Protein AF-A0A538D989-F1 (afdb_monomer_lite)

Radius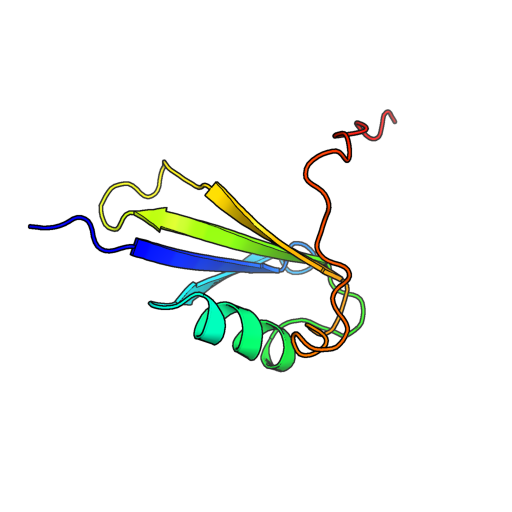 of gyration: 13.56 Å; chains: 1; bounding box: 30×32×39 Å

Structure (mmCIF, N/CA/C/O backbone):
data_AF-A0A538D989-F1
#
_entry.id   AF-A0A538D989-F1
#
loop_
_atom_site.group_PDB
_atom_site.id
_atom_site.type_symbol
_atom_site.label_atom_id
_atom_site.label_alt_id
_atom_site.label_comp_id
_atom_site.label_asym_id
_atom_site.label_entity_id
_atom_site.label_seq_id
_atom_site.pdbx_PDB_ins_code
_atom_site.Cartn_x
_atom_site.Cartn_y
_atom_site.Cartn_z
_atom_site.occupancy
_atom_site.B_iso_or_equiv
_atom_site.auth_seq_id
_atom_site.auth_comp_id
_atom_site.auth_asym_id
_atom_site.auth_atom_id
_atom_site.pdbx_PDB_model_num
ATOM 1 N N . MET A 1 1 ? -8.633 -1.735 23.986 1.00 52.47 1 MET A N 1
ATOM 2 C CA . MET A 1 1 ? -7.900 -2.506 22.961 1.00 52.47 1 MET A CA 1
ATOM 3 C C . MET A 1 1 ? -6.774 -1.621 22.452 1.00 52.47 1 MET A C 1
ATOM 5 O O . MET A 1 1 ? -7.080 -0.473 22.140 1.00 52.47 1 MET A O 1
ATOM 9 N N . PRO A 1 2 ? -5.505 -2.063 22.432 1.00 59.31 2 PRO A N 1
ATOM 10 C CA . PRO A 1 2 ? -4.455 -1.299 21.765 1.00 59.31 2 PRO A CA 1
ATOM 11 C C . PRO A 1 2 ? -4.833 -1.107 20.291 1.00 59.31 2 PRO A C 1
ATOM 13 O O . PRO A 1 2 ? -5.427 -1.994 19.678 1.00 59.31 2 PRO A O 1
ATOM 16 N N . ALA A 1 3 ? -4.544 0.071 19.746 1.00 65.69 3 ALA A N 1
ATOM 17 C CA . ALA A 1 3 ? -4.752 0.368 18.338 1.00 65.69 3 ALA A CA 1
ATOM 18 C C . ALA A 1 3 ? -3.894 -0.585 17.490 1.00 65.69 3 ALA A C 1
ATOM 20 O O . ALA A 1 3 ? -2.669 -0.531 17.548 1.00 65.69 3 ALA A O 1
ATOM 21 N N . THR A 1 4 ? -4.527 -1.489 16.740 1.00 82.44 4 THR A N 1
ATOM 22 C CA . THR A 1 4 ? -3.813 -2.370 15.808 1.00 82.44 4 THR A CA 1
ATOM 23 C C . THR A 1 4 ? -3.529 -1.593 14.531 1.00 82.44 4 THR A C 1
ATOM 25 O O . THR A 1 4 ? -4.462 -1.114 13.889 1.00 82.44 4 THR A O 1
ATOM 28 N N . LEU A 1 5 ? -2.257 -1.445 14.175 1.00 86.12 5 LEU A N 1
ATOM 29 C CA . LEU A 1 5 ? -1.857 -0.866 12.895 1.00 86.12 5 LEU A CA 1
ATOM 30 C C . LEU A 1 5 ? -2.125 -1.870 11.768 1.00 86.12 5 LEU A C 1
ATOM 32 O O . LEU A 1 5 ? -1.992 -3.075 11.960 1.00 86.12 5 LEU A O 1
ATOM 36 N N . MET A 1 6 ? -2.514 -1.360 10.607 1.00 90.75 6 MET A N 1
ATOM 37 C CA . MET A 1 6 ? -2.655 -2.110 9.363 1.00 90.75 6 MET A CA 1
ATOM 38 C C . MET A 1 6 ? -2.058 -1.294 8.218 1.00 90.75 6 MET A C 1
ATOM 40 O O . MET A 1 6 ? -1.980 -0.071 8.293 1.00 90.75 6 MET A O 1
ATOM 44 N N . TYR A 1 7 ? -1.665 -1.965 7.147 1.00 90.81 7 TYR A N 1
ATOM 45 C CA . TYR A 1 7 ? -1.067 -1.363 5.965 1.00 90.81 7 TYR A CA 1
ATOM 46 C C . TYR A 1 7 ? -1.962 -1.618 4.763 1.00 90.81 7 TYR A C 1
ATOM 48 O O . TYR A 1 7 ? -2.441 -2.730 4.559 1.00 90.81 7 TYR A O 1
ATOM 56 N N . VAL A 1 8 ? -2.216 -0.583 3.979 1.00 91.06 8 VAL A N 1
ATOM 57 C CA . VAL A 1 8 ? -3.048 -0.627 2.782 1.00 91.06 8 VAL A CA 1
ATOM 58 C C . VAL A 1 8 ? -2.145 -0.393 1.587 1.00 91.06 8 VAL A C 1
ATOM 60 O O . VAL A 1 8 ? -1.572 0.683 1.470 1.00 91.06 8 VAL A O 1
ATOM 63 N N . LEU A 1 9 ? -1.998 -1.402 0.735 1.00 91.88 9 LEU A N 1
ATOM 64 C CA . LEU A 1 9 ? -1.409 -1.264 -0.590 1.00 91.88 9 LEU A CA 1
ATOM 65 C C . LEU A 1 9 ? -2.507 -0.833 -1.558 1.00 91.88 9 LEU A C 1
ATOM 67 O O . LEU A 1 9 ? -3.475 -1.568 -1.744 1.00 91.88 9 LEU A O 1
ATOM 71 N N . THR A 1 10 ? -2.310 0.305 -2.199 1.00 90.94 10 THR A N 1
ATOM 72 C CA . THR A 1 10 ? -3.153 0.826 -3.269 1.00 90.94 10 THR A CA 1
ATOM 73 C C . THR A 1 10 ? -2.360 0.782 -4.565 1.00 90.94 10 THR A C 1
ATOM 75 O O . THR A 1 10 ? -1.304 1.404 -4.658 1.00 90.94 10 THR A O 1
ATOM 78 N N . ASN A 1 11 ? -2.855 0.058 -5.567 1.00 89.88 11 ASN A N 1
ATOM 79 C CA . ASN A 1 11 ? -2.393 0.193 -6.945 1.00 89.88 11 ASN A CA 1
ATOM 80 C C . ASN A 1 11 ? -3.208 1.321 -7.592 1.00 89.88 11 ASN A C 1
ATOM 82 O O . ASN A 1 11 ? -4.379 1.136 -7.917 1.00 89.88 11 ASN A O 1
ATOM 86 N N . GLU A 1 12 ? -2.600 2.491 -7.769 1.00 86.19 12 GLU A N 1
ATOM 87 C CA . GLU A 1 12 ? -3.274 3.680 -8.301 1.00 86.19 12 GLU A CA 1
ATOM 88 C C . GLU A 1 12 ? -3.630 3.541 -9.785 1.00 86.19 12 GLU A C 1
ATOM 90 O O . GLU A 1 12 ? -4.531 4.214 -10.278 1.00 86.19 12 GLU A O 1
ATOM 95 N N . THR A 1 13 ? -2.948 2.652 -10.509 1.00 82.69 13 THR A N 1
ATOM 96 C CA . THR A 1 13 ? -3.227 2.393 -11.926 1.00 82.69 13 THR A CA 1
ATOM 97 C C . THR A 1 13 ? -4.494 1.563 -12.113 1.00 82.69 13 THR A C 1
ATOM 99 O O . THR A 1 13 ? -5.268 1.824 -13.031 1.00 82.69 13 THR A O 1
ATOM 102 N N . THR A 1 14 ? -4.728 0.581 -11.242 1.00 83.56 14 THR A N 1
ATOM 103 C CA . THR A 1 14 ? -5.895 -0.315 -11.328 1.00 83.56 14 THR A CA 1
ATOM 104 C C . THR A 1 14 ? -7.012 0.033 -10.342 1.00 83.56 14 THR A C 1
ATOM 106 O O . THR A 1 14 ? -8.116 -0.492 -10.467 1.00 83.56 14 THR A O 1
ATOM 109 N N . GLY A 1 15 ? -6.750 0.912 -9.371 1.00 84.12 15 GLY A N 1
ATOM 110 C CA . GLY A 1 15 ? -7.677 1.253 -8.289 1.00 84.12 15 GLY A CA 1
ATOM 111 C C . GLY A 1 15 ? -7.885 0.118 -7.280 1.00 84.12 15 GLY A C 1
ATOM 112 O O . GLY A 1 15 ? -8.906 0.084 -6.597 1.00 84.12 15 GLY A O 1
ATOM 113 N N . VAL A 1 16 ? -6.966 -0.850 -7.221 1.00 85.19 16 VAL A N 1
ATOM 114 C CA . VAL A 1 16 ? -7.076 -2.011 -6.332 1.00 85.19 16 VAL A CA 1
ATOM 115 C C . VAL A 1 16 ? -6.422 -1.711 -4.991 1.00 85.19 16 VAL A C 1
ATOM 117 O O . VAL A 1 16 ? -5.224 -1.440 -4.928 1.00 85.19 16 VAL A O 1
ATOM 120 N N . ASP A 1 17 ? -7.196 -1.877 -3.919 1.00 88.75 17 ASP A N 1
ATOM 121 C CA . ASP A 1 17 ? -6.723 -1.765 -2.543 1.00 88.75 17 ASP A CA 1
ATOM 122 C C . ASP A 1 17 ? -6.633 -3.137 -1.869 1.00 88.75 17 ASP A C 1
ATOM 124 O O . ASP A 1 17 ? -7.564 -3.946 -1.923 1.00 88.75 17 ASP A O 1
ATOM 128 N N . ARG A 1 18 ? -5.532 -3.392 -1.160 1.00 89.19 18 ARG A N 1
ATOM 129 C CA . ARG A 1 18 ? -5.346 -4.589 -0.328 1.00 89.19 18 ARG A CA 1
ATOM 130 C C . ARG A 1 18 ? -4.788 -4.240 1.037 1.00 89.19 18 ARG A C 1
ATOM 132 O O . ARG A 1 18 ? -3.957 -3.352 1.168 1.00 89.19 18 ARG A O 1
ATOM 139 N N . ARG A 1 19 ? -5.242 -4.960 2.062 1.00 90.56 19 ARG A N 1
ATOM 140 C CA . ARG A 1 19 ? -4.882 -4.715 3.464 1.00 90.56 19 ARG A CA 1
ATOM 141 C C . ARG A 1 19 ? -3.971 -5.816 3.989 1.00 90.56 19 ARG A C 1
ATOM 143 O O . ARG A 1 19 ? -4.206 -6.986 3.707 1.00 90.56 19 ARG A O 1
ATOM 150 N N . TYR A 1 20 ? -2.998 -5.422 4.797 1.00 90.31 20 TYR A N 1
ATOM 151 C CA . TYR A 1 20 ? -1.977 -6.281 5.382 1.00 90.31 20 TYR A CA 1
ATOM 152 C C . TYR A 1 20 ? -1.747 -5.906 6.844 1.00 90.31 20 TYR A C 1
ATOM 154 O O . TYR A 1 20 ? -1.829 -4.738 7.219 1.00 90.31 20 TYR A O 1
ATOM 162 N N . ASP A 1 21 ? -1.412 -6.891 7.671 1.00 90.19 21 ASP A N 1
ATOM 163 C CA . ASP A 1 21 ? -1.100 -6.667 9.088 1.00 90.19 21 ASP A CA 1
ATOM 164 C C . ASP A 1 21 ? 0.349 -6.184 9.313 1.00 90.19 21 ASP A C 1
ATOM 166 O O . ASP A 1 21 ? 0.715 -5.811 10.425 1.00 90.19 21 ASP A O 1
ATOM 170 N N . SER A 1 22 ? 1.193 -6.170 8.271 1.00 89.06 22 SER A N 1
ATOM 171 C CA . SER A 1 22 ? 2.581 -5.696 8.342 1.00 89.06 22 SER A CA 1
ATOM 172 C C . SER A 1 22 ? 3.013 -4.934 7.084 1.00 89.06 22 SER A C 1
ATOM 174 O O . SER A 1 22 ? 2.539 -5.217 5.982 1.00 89.06 22 SER A O 1
ATOM 176 N N . LEU A 1 23 ? 3.940 -3.982 7.251 1.00 86.00 23 LEU A N 1
ATOM 177 C CA . LEU A 1 23 ? 4.505 -3.202 6.145 1.00 86.00 23 LEU A CA 1
ATOM 178 C C . LEU A 1 23 ? 5.252 -4.103 5.159 1.00 86.00 23 LEU A C 1
ATOM 180 O O . LEU A 1 23 ? 5.071 -3.968 3.956 1.00 86.00 23 LEU A O 1
ATOM 184 N N . ASN A 1 24 ? 6.041 -5.053 5.667 1.00 87.38 24 ASN A N 1
ATOM 185 C CA . ASN A 1 24 ? 6.770 -5.998 4.821 1.00 87.38 24 ASN A CA 1
ATOM 186 C C . ASN A 1 24 ? 5.811 -6.852 3.987 1.00 87.38 24 ASN A C 1
ATOM 188 O O . ASN A 1 24 ? 6.028 -6.987 2.793 1.00 87.38 24 ASN A O 1
ATOM 192 N N . GLY A 1 25 ? 4.706 -7.333 4.572 1.00 88.56 25 GLY A N 1
ATOM 193 C CA . GLY A 1 25 ? 3.691 -8.066 3.812 1.00 88.56 25 GLY A CA 1
ATOM 194 C C . GLY A 1 25 ? 3.039 -7.219 2.715 1.00 88.56 25 GLY A C 1
ATOM 195 O O . GLY A 1 25 ? 2.784 -7.721 1.625 1.00 88.56 25 GLY A O 1
ATOM 196 N N . ALA A 1 26 ? 2.818 -5.924 2.971 1.00 89.06 26 ALA A N 1
ATOM 197 C CA . ALA A 1 26 ? 2.313 -5.002 1.955 1.00 89.06 26 ALA A CA 1
ATOM 198 C C . ALA A 1 26 ? 3.329 -4.751 0.828 1.00 89.06 26 ALA A C 1
ATOM 200 O O . ALA A 1 26 ? 2.936 -4.680 -0.333 1.00 89.06 26 ALA A O 1
ATOM 201 N N . LEU A 1 27 ? 4.617 -4.630 1.161 1.00 87.19 27 LEU A N 1
ATOM 202 C CA . LEU A 1 27 ? 5.694 -4.411 0.193 1.00 87.19 27 LEU A CA 1
ATOM 203 C C . LEU A 1 27 ? 5.991 -5.659 -0.644 1.00 87.19 27 LEU A C 1
ATOM 205 O O . LEU A 1 27 ? 6.143 -5.539 -1.855 1.00 87.19 27 LEU A O 1
ATOM 209 N N . ASP A 1 28 ? 6.011 -6.847 -0.040 1.00 88.81 28 ASP A N 1
ATOM 210 C CA . ASP A 1 28 ? 6.170 -8.109 -0.771 1.00 88.81 28 ASP A CA 1
ATOM 211 C C . ASP A 1 28 ? 5.034 -8.283 -1.785 1.00 88.81 28 ASP A C 1
ATOM 213 O O . ASP A 1 28 ? 5.266 -8.604 -2.951 1.00 88.81 28 ASP A O 1
ATOM 217 N N . ALA A 1 29 ? 3.809 -7.938 -1.382 1.00 87.81 29 ALA A N 1
ATOM 218 C CA . ALA A 1 29 ? 2.645 -8.023 -2.246 1.00 87.81 29 ALA A CA 1
ATOM 219 C C . ALA A 1 29 ? 2.646 -7.035 -3.424 1.00 87.81 29 ALA A C 1
ATOM 221 O O . ALA A 1 29 ? 1.869 -7.242 -4.360 1.00 87.81 29 ALA A O 1
ATOM 222 N N . VAL A 1 30 ? 3.485 -5.989 -3.416 1.00 85.62 30 VAL A N 1
ATOM 223 C CA . VAL A 1 30 ? 3.696 -5.143 -4.603 1.00 85.62 30 VAL A CA 1
ATOM 224 C C . VAL A 1 30 ? 4.194 -6.008 -5.755 1.00 85.62 30 VAL A C 1
ATOM 226 O O . VAL A 1 30 ? 3.665 -5.923 -6.855 1.00 85.62 30 VAL A O 1
ATOM 229 N N . ASN A 1 31 ? 5.155 -6.895 -5.496 1.00 82.00 31 ASN A N 1
ATOM 230 C CA . ASN A 1 31 ? 5.756 -7.727 -6.537 1.00 82.00 31 ASN A CA 1
ATOM 231 C C . ASN A 1 31 ? 4.777 -8.762 -7.113 1.00 82.00 31 ASN A C 1
ATOM 233 O O . ASN A 1 31 ? 4.912 -9.146 -8.271 1.00 82.00 31 ASN A O 1
ATOM 237 N N . ASP A 1 32 ? 3.775 -9.171 -6.333 1.00 84.00 32 ASP A N 1
ATOM 238 C CA . ASP A 1 32 ? 2.757 -10.125 -6.779 1.00 84.00 32 ASP A CA 1
ATOM 239 C C . ASP A 1 32 ? 1.568 -9.460 -7.491 1.00 84.00 32 ASP A C 1
ATOM 241 O O . ASP A 1 32 ? 0.900 -10.095 -8.306 1.00 84.00 32 ASP A O 1
ATOM 245 N N . ASN A 1 33 ? 1.244 -8.207 -7.148 1.00 81.19 33 ASN A N 1
ATOM 246 C CA . ASN A 1 33 ? -0.042 -7.589 -7.510 1.00 81.19 33 ASN A CA 1
ATOM 247 C C . ASN A 1 33 ? 0.071 -6.282 -8.297 1.00 81.19 33 ASN A C 1
ATOM 249 O O . ASN A 1 33 ? -0.950 -5.764 -8.754 1.00 81.19 33 ASN A O 1
ATOM 253 N N . VAL A 1 34 ? 1.269 -5.721 -8.429 1.00 83.44 34 VAL A N 1
ATOM 254 C CA . VAL A 1 34 ? 1.493 -4.451 -9.114 1.00 83.44 34 VAL A CA 1
ATOM 255 C C . VAL A 1 34 ? 2.275 -4.717 -10.389 1.00 83.44 34 VAL A C 1
ATOM 257 O O . VAL A 1 34 ? 3.363 -5.291 -10.362 1.00 83.44 34 VAL A O 1
ATOM 260 N N . GLY A 1 35 ? 1.710 -4.313 -11.528 1.00 80.88 35 GLY A N 1
ATOM 261 C CA . GLY A 1 35 ? 2.370 -4.475 -12.814 1.00 80.88 35 GLY A CA 1
ATOM 262 C C . GLY A 1 35 ? 3.664 -3.665 -12.892 1.00 80.88 35 GLY A C 1
ATOM 263 O O . GLY A 1 35 ? 3.819 -2.633 -12.246 1.00 80.88 35 GLY A O 1
ATOM 264 N N . ASN A 1 36 ? 4.588 -4.080 -13.761 1.00 80.56 36 ASN A N 1
ATOM 265 C CA . ASN A 1 36 ? 5.906 -3.450 -13.941 1.00 80.56 36 ASN A CA 1
ATOM 266 C C . ASN A 1 36 ? 5.889 -1.939 -14.254 1.00 80.56 36 ASN A C 1
ATOM 268 O O . ASN A 1 36 ? 6.926 -1.285 -14.178 1.00 80.56 36 ASN A O 1
ATOM 272 N N . SER A 1 37 ? 4.745 -1.383 -14.654 1.00 83.06 37 SER A N 1
ATOM 273 C CA . SER A 1 37 ? 4.576 0.042 -14.965 1.00 83.06 37 SER A CA 1
ATOM 274 C C . SER A 1 37 ? 3.563 0.756 -14.075 1.00 83.06 37 SER A C 1
ATOM 276 O O . SER A 1 37 ? 3.416 1.973 -14.229 1.00 83.06 37 SER A O 1
ATOM 278 N N . ASP A 1 38 ? 2.911 0.030 -13.170 1.00 85.25 38 ASP A N 1
ATOM 279 C CA . ASP A 1 38 ? 1.832 0.532 -12.329 1.00 85.25 38 ASP A CA 1
ATOM 280 C C . ASP A 1 38 ? 2.393 1.366 -11.181 1.00 85.25 38 ASP A C 1
ATOM 282 O O . ASP A 1 38 ? 3.497 1.122 -10.687 1.00 85.25 38 ASP A O 1
ATOM 286 N N . ILE A 1 39 ? 1.622 2.356 -10.755 1.00 87.94 39 ILE A N 1
ATOM 287 C CA . ILE A 1 39 ? 1.945 3.199 -9.606 1.00 87.94 39 ILE A CA 1
ATOM 288 C C . ILE A 1 39 ? 1.283 2.596 -8.375 1.00 87.94 39 ILE A C 1
ATOM 290 O O . ILE A 1 39 ? 0.131 2.161 -8.429 1.00 87.94 39 ILE A O 1
ATOM 294 N N . TRP A 1 40 ? 2.011 2.570 -7.267 1.00 90.56 40 TRP A N 1
ATOM 295 C CA . TRP A 1 40 ? 1.510 2.034 -6.017 1.00 90.56 40 TRP A CA 1
ATOM 296 C C . TRP A 1 40 ? 1.902 2.892 -4.824 1.00 90.56 40 TRP A C 1
ATOM 298 O O . TRP A 1 40 ? 2.959 3.521 -4.793 1.00 90.56 40 TRP A O 1
ATOM 308 N N . VAL A 1 41 ? 1.046 2.858 -3.809 1.00 90.50 41 VAL A N 1
ATOM 309 C CA . VAL A 1 41 ? 1.239 3.536 -2.529 1.00 90.50 41 VAL A CA 1
ATOM 3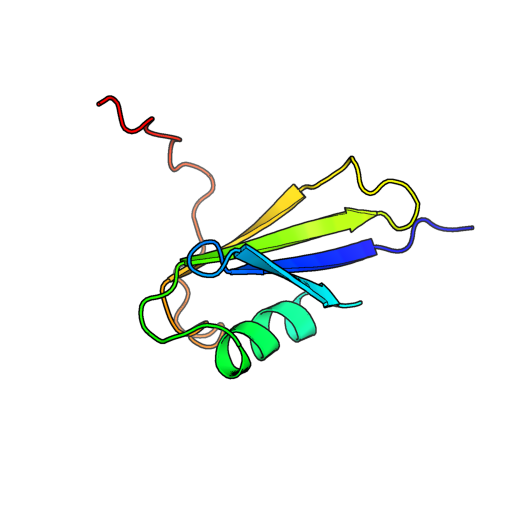10 C C . VAL A 1 41 ? 0.916 2.554 -1.412 1.00 90.50 41 VAL A C 1
ATOM 312 O O . VAL A 1 41 ? -0.058 1.811 -1.489 1.00 90.50 41 VAL A O 1
ATOM 315 N N . VAL A 1 42 ? 1.718 2.558 -0.353 1.00 89.75 42 VAL A N 1
ATOM 316 C CA . VAL A 1 42 ? 1.404 1.885 0.906 1.00 89.75 42 VAL A CA 1
ATOM 317 C C . VAL A 1 42 ? 1.105 2.932 1.968 1.00 89.75 42 VAL A C 1
ATOM 319 O O . VAL A 1 42 ? 1.901 3.839 2.233 1.00 89.75 42 VAL A O 1
ATOM 322 N N . GLN A 1 43 ? -0.051 2.783 2.604 1.00 91.19 43 GLN A N 1
ATOM 323 C CA . GLN A 1 43 ? -0.535 3.667 3.651 1.00 91.19 43 GLN A CA 1
ATOM 324 C C . GLN A 1 43 ? -0.731 2.886 4.949 1.00 91.19 43 GLN A C 1
ATOM 326 O O . GLN A 1 43 ? -1.339 1.824 4.976 1.00 91.19 43 GLN A O 1
ATOM 331 N N . GLU A 1 44 ? -0.225 3.418 6.047 1.00 90.38 44 GLU A N 1
ATOM 332 C CA . GLU A 1 44 ? -0.509 2.963 7.399 1.00 90.38 44 GLU A CA 1
ATOM 333 C C . GLU A 1 44 ? -1.880 3.487 7.833 1.00 90.38 44 GLU A C 1
ATOM 335 O O . GLU A 1 44 ? -2.188 4.672 7.705 1.00 90.38 44 GLU A O 1
ATOM 340 N N . SER A 1 45 ? -2.703 2.597 8.368 1.00 87.69 45 SER A N 1
ATOM 341 C CA . SER A 1 45 ? -4.017 2.892 8.916 1.00 87.69 45 SER A CA 1
ATOM 342 C C . SER A 1 45 ? -4.156 2.268 10.294 1.00 87.69 45 SER A C 1
ATOM 344 O O . SER A 1 45 ? -3.518 1.268 10.620 1.00 87.69 45 SER A O 1
ATOM 346 N N . THR A 1 46 ? -5.020 2.839 11.123 1.00 85.56 46 THR A N 1
ATOM 347 C CA . THR A 1 46 ? -5.345 2.254 12.423 1.00 85.56 46 THR A CA 1
ATOM 348 C C . THR A 1 46 ? -6.647 1.474 12.322 1.00 85.56 46 THR A C 1
ATOM 350 O O . THR A 1 46 ? -7.672 2.000 11.886 1.00 85.56 46 THR A O 1
ATOM 353 N N . ARG A 1 47 ? -6.648 0.218 12.771 1.00 76.31 47 ARG A N 1
ATOM 354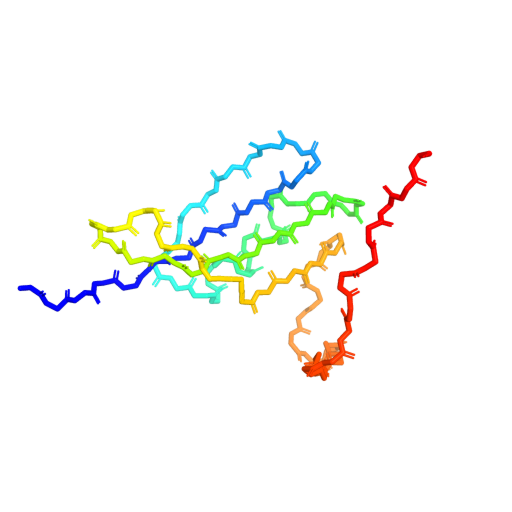 C CA . ARG A 1 47 ? -7.854 -0.611 12.835 1.00 76.31 47 ARG A CA 1
ATOM 355 C C . ARG A 1 47 ? -8.898 0.072 13.723 1.00 76.31 47 ARG A C 1
ATOM 357 O O . ARG A 1 47 ? -8.650 0.340 14.896 1.00 76.31 47 ARG A O 1
ATOM 364 N N . GLY A 1 48 ? -10.061 0.368 13.143 1.00 77.00 48 GLY A N 1
ATOM 365 C CA . GLY A 1 48 ? -11.135 1.129 13.795 1.00 77.00 48 GLY A CA 1
ATOM 366 C C . GLY A 1 48 ? -11.093 2.645 13.564 1.00 77.00 48 GLY A C 1
ATOM 367 O O . GLY A 1 48 ? -12.018 3.326 13.988 1.00 77.00 48 GLY A O 1
ATOM 368 N N . ARG A 1 49 ? -10.068 3.165 12.872 1.00 78.81 49 ARG A N 1
ATOM 369 C CA . ARG A 1 49 ? -9.993 4.544 12.355 1.00 78.81 49 ARG A CA 1
ATOM 370 C C . ARG A 1 49 ? -9.489 4.549 10.905 1.00 78.81 49 ARG A C 1
ATOM 372 O O . ARG A 1 49 ? -8.385 5.027 10.640 1.00 78.81 49 ARG A O 1
ATOM 379 N N . PRO A 1 50 ? -10.271 3.995 9.959 1.00 70.25 50 PRO A N 1
ATOM 380 C CA . PRO A 1 50 ? -9.875 3.917 8.552 1.00 70.25 50 PRO A CA 1
ATOM 381 C C . PRO A 1 50 ? -9.728 5.297 7.892 1.00 70.25 50 PRO A C 1
ATOM 383 O O . PRO A 1 50 ? -9.094 5.402 6.851 1.00 70.25 50 PRO A O 1
ATOM 386 N N . GLU A 1 51 ? -10.280 6.351 8.499 1.00 77.69 51 GLU A N 1
ATOM 387 C CA . GLU A 1 51 ? -10.130 7.741 8.049 1.00 77.69 51 GLU A CA 1
ATOM 388 C C . GLU A 1 51 ? -8.724 8.321 8.285 1.00 77.69 51 GLU A C 1
ATOM 390 O O . GLU A 1 51 ? -8.356 9.324 7.676 1.00 77.69 51 GLU A O 1
ATOM 395 N N . VAL A 1 52 ? -7.927 7.702 9.163 1.00 79.31 52 VAL A N 1
ATOM 396 C CA . VAL A 1 52 ? -6.554 8.122 9.441 1.00 79.31 52 VAL A CA 1
ATOM 397 C C . VAL A 1 52 ? -5.624 7.248 8.613 1.00 79.31 52 VAL A C 1
ATOM 399 O O . VAL A 1 52 ? -5.333 6.109 8.983 1.00 79.31 52 VAL A O 1
ATOM 402 N N . LEU A 1 53 ? -5.179 7.796 7.484 1.00 83.06 53 LEU A N 1
ATOM 403 C CA . LEU A 1 53 ? -4.228 7.169 6.574 1.00 83.06 53 LEU A CA 1
ATOM 404 C C . LEU A 1 53 ? -2.932 7.974 6.549 1.00 83.06 53 LEU A C 1
ATOM 406 O O . LEU A 1 53 ? -2.935 9.189 6.346 1.00 83.06 53 LEU A O 1
ATOM 410 N N . ARG A 1 54 ? -1.812 7.289 6.754 1.00 86.69 54 ARG A N 1
ATOM 411 C CA . ARG A 1 54 ? -0.472 7.868 6.722 1.00 86.69 54 ARG A CA 1
ATOM 41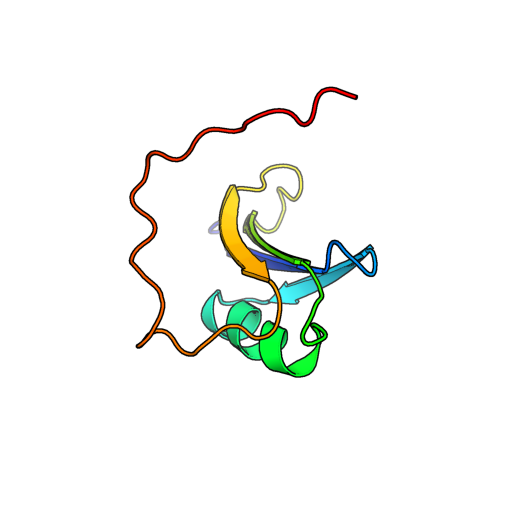2 C C . ARG A 1 54 ? 0.340 7.197 5.630 1.00 86.69 54 ARG A C 1
ATOM 414 O O . ARG A 1 54 ? 0.533 5.994 5.656 1.00 86.69 54 ARG A O 1
ATOM 421 N N . TRP A 1 55 ? 0.869 7.974 4.699 1.00 86.81 55 TRP A N 1
ATOM 422 C CA . TRP A 1 55 ? 1.711 7.445 3.630 1.00 86.81 55 TRP A CA 1
ATOM 423 C C . TRP A 1 55 ? 3.051 6.982 4.205 1.00 86.81 55 TRP A C 1
ATOM 425 O O . TRP A 1 55 ? 3.688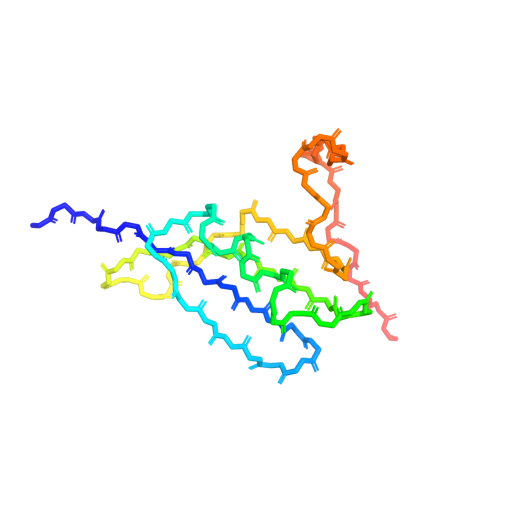 7.724 4.961 1.00 86.81 55 TRP A O 1
ATOM 435 N N . VAL A 1 56 ? 3.450 5.751 3.884 1.00 89.19 56 VAL A N 1
ATOM 436 C CA . VAL A 1 56 ? 4.686 5.141 4.406 1.00 89.19 56 VAL A CA 1
ATOM 437 C C . VAL A 1 56 ? 5.633 4.667 3.312 1.00 89.19 56 VAL A C 1
ATOM 439 O O . VAL A 1 56 ? 6.839 4.674 3.539 1.00 89.19 56 VAL A O 1
ATOM 442 N N . ALA A 1 57 ? 5.117 4.299 2.140 1.00 87.00 57 ALA A N 1
ATOM 443 C CA . ALA A 1 57 ? 5.923 3.973 0.970 1.00 87.00 57 ALA A CA 1
ATOM 444 C C . ALA A 1 57 ? 5.138 4.263 -0.311 1.00 87.00 57 ALA A C 1
ATOM 446 O O . ALA A 1 57 ? 3.910 4.234 -0.308 1.00 87.00 57 ALA A O 1
ATOM 447 N N . GLU A 1 58 ? 5.846 4.517 -1.400 1.00 89.00 58 GLU A N 1
ATOM 448 C CA . GLU A 1 58 ? 5.277 4.663 -2.736 1.00 89.00 58 GLU A CA 1
ATOM 449 C C . GLU A 1 58 ? 6.309 4.230 -3.772 1.00 89.00 58 GLU A C 1
ATOM 451 O O . GLU A 1 58 ? 7.514 4.195 -3.496 1.00 89.00 58 GLU A O 1
ATOM 456 N N . GLY A 1 59 ? 5.844 3.903 -4.968 1.00 86.44 59 GLY A N 1
ATOM 457 C CA . GLY A 1 59 ? 6.730 3.531 -6.050 1.00 86.44 59 GLY A CA 1
ATOM 458 C C . GLY A 1 59 ? 6.006 3.287 -7.359 1.00 86.44 59 GLY A C 1
ATOM 459 O O . GLY A 1 59 ? 4.793 3.451 -7.491 1.00 86.44 59 GLY A O 1
ATOM 460 N N . ARG A 1 60 ? 6.797 2.890 -8.353 1.00 85.06 60 ARG A N 1
ATOM 461 C CA . ARG A 1 60 ? 6.311 2.476 -9.664 1.00 85.06 60 ARG A CA 1
ATOM 462 C C . ARG A 1 60 ? 6.969 1.168 -10.066 1.00 85.06 60 ARG A C 1
ATOM 464 O O . ARG A 1 60 ? 8.184 1.026 -9.934 1.00 85.06 60 ARG A O 1
ATOM 471 N N . GLY A 1 61 ? 6.174 0.253 -10.607 1.00 82.62 61 GLY A N 1
ATOM 472 C CA . GLY A 1 61 ? 6.619 -1.094 -10.921 1.00 82.62 61 GLY A CA 1
ATOM 473 C C . GLY A 1 61 ? 6.912 -1.897 -9.660 1.00 82.62 61 GLY A C 1
ATOM 474 O O . GLY A 1 61 ? 6.399 -1.605 -8.582 1.00 82.62 61 GLY A O 1
ATOM 475 N N . HIS A 1 62 ? 7.756 -2.912 -9.792 1.00 77.00 62 HIS A N 1
ATOM 476 C CA . HIS A 1 62 ? 8.107 -3.784 -8.676 1.00 77.00 62 HIS A CA 1
ATOM 477 C C . HIS A 1 62 ? 8.782 -3.012 -7.535 1.00 77.00 62 HIS A C 1
ATOM 479 O O . HIS A 1 62 ? 9.637 -2.148 -7.764 1.00 77.00 62 HIS A O 1
ATOM 485 N N . ALA A 1 63 ? 8.441 -3.368 -6.296 1.00 65.25 63 ALA A N 1
ATOM 486 C CA . ALA A 1 63 ? 9.180 -2.921 -5.129 1.00 65.25 63 ALA A CA 1
ATOM 487 C C . ALA A 1 63 ? 10.549 -3.605 -5.175 1.00 65.25 63 ALA A C 1
ATOM 489 O O . ALA A 1 63 ? 10.698 -4.761 -4.773 1.00 65.25 63 ALA A O 1
ATOM 490 N N . ARG A 1 64 ? 11.558 -2.909 -5.720 1.00 60.44 64 ARG A N 1
ATOM 491 C CA . ARG A 1 64 ? 12.944 -3.376 -5.635 1.00 60.44 64 ARG A CA 1
ATOM 492 C C . ARG A 1 64 ? 13.243 -3.595 -4.160 1.00 60.44 64 ARG A C 1
ATOM 494 O O . ARG A 1 64 ? 13.050 -2.688 -3.352 1.00 60.44 64 ARG A O 1
ATOM 501 N N . THR A 1 65 ? 13.657 -4.814 -3.830 1.00 51.53 65 THR A N 1
ATOM 502 C CA . THR A 1 65 ? 14.051 -5.234 -2.488 1.00 51.53 65 THR A CA 1
ATOM 503 C C . THR A 1 65 ? 14.889 -4.131 -1.841 1.00 51.53 65 THR A C 1
ATOM 505 O O . THR A 1 65 ? 15.730 -3.542 -2.519 1.00 51.53 65 THR A O 1
ATOM 508 N N . TYR A 1 66 ? 14.659 -3.865 -0.549 1.00 47.12 66 TYR A N 1
ATOM 509 C CA . TYR A 1 66 ? 15.224 -2.799 0.308 1.00 47.12 66 TYR A CA 1
ATOM 510 C C . TYR A 1 66 ? 16.717 -2.434 0.126 1.00 47.12 66 TYR A C 1
ATOM 512 O O . TYR A 1 66 ? 17.172 -1.431 0.666 1.00 47.12 66 TYR A O 1
ATOM 520 N N . HIS A 1 67 ? 17.486 -3.235 -0.604 1.00 42.59 67 HIS A N 1
ATOM 521 C CA . HIS A 1 67 ? 18.890 -3.026 -0.923 1.00 42.59 67 HIS A CA 1
ATOM 522 C C . HIS A 1 67 ? 19.150 -1.948 -1.998 1.00 42.59 67 HIS A C 1
ATOM 524 O O . HIS A 1 67 ? 20.282 -1.482 -2.112 1.00 42.59 67 HIS A O 1
ATOM 530 N N . ASP A 1 68 ? 18.124 -1.543 -2.756 1.00 39.88 68 ASP A N 1
ATOM 531 C CA . ASP A 1 68 ? 18.234 -0.581 -3.871 1.00 39.88 68 ASP A CA 1
ATOM 532 C C . ASP A 1 68 ? 17.324 0.652 -3.716 1.00 39.88 68 ASP A C 1
ATOM 534 O O . ASP A 1 68 ? 17.261 1.499 -4.606 1.00 39.88 68 ASP A O 1
ATOM 538 N N . MET A 1 69 ? 16.591 0.775 -2.602 1.00 41.34 69 MET A N 1
ATOM 539 C CA . MET A 1 69 ? 15.818 1.989 -2.342 1.00 41.34 69 MET A CA 1
ATOM 540 C C . MET A 1 69 ? 16.778 3.090 -1.880 1.00 41.34 69 MET A C 1
ATOM 542 O O . MET A 1 69 ? 17.338 2.967 -0.786 1.00 41.34 69 MET A O 1
ATOM 546 N N . PRO A 1 70 ? 16.970 4.188 -2.643 1.00 37.62 70 PRO A N 1
ATOM 547 C CA . PRO A 1 70 ? 17.520 5.389 -2.044 1.00 37.62 70 PRO A CA 1
ATOM 548 C C . PRO A 1 70 ? 16.575 5.748 -0.901 1.00 37.62 70 PRO A C 1
ATOM 550 O O . PRO A 1 70 ? 15.376 5.922 -1.121 1.00 37.62 70 PRO A O 1
ATOM 553 N N . THR A 1 71 ? 17.097 5.787 0.325 1.00 40.88 71 THR A N 1
ATOM 554 C CA . THR A 1 71 ? 16.413 6.367 1.483 1.00 40.88 71 THR A CA 1
ATOM 555 C C . THR A 1 71 ? 15.759 7.658 1.018 1.00 40.88 71 THR A C 1
ATOM 557 O O . THR A 1 71 ? 16.473 8.611 0.704 1.00 40.88 71 THR A O 1
ATOM 560 N N . LEU A 1 72 ? 14.428 7.656 0.888 1.00 48.66 72 LEU A N 1
ATOM 561 C CA . LEU A 1 72 ? 13.669 8.831 0.489 1.00 48.66 72 LEU A CA 1
ATOM 562 C C . LEU A 1 72 ? 13.925 9.893 1.553 1.00 48.66 72 LEU A C 1
ATOM 564 O O . LEU A 1 72 ? 13.375 9.848 2.657 1.00 48.66 72 LEU A O 1
ATOM 568 N N . ASP A 1 73 ? 14.83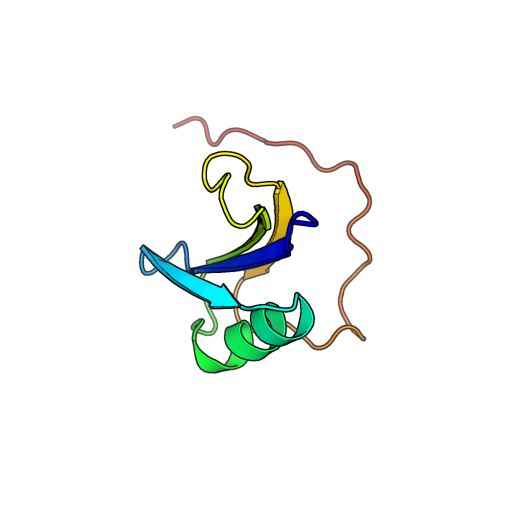1 10.814 1.224 1.00 40.03 73 ASP A N 1
ATOM 569 C CA . ASP A 1 73 ? 15.056 12.005 2.010 1.00 40.03 73 ASP A CA 1
ATOM 570 C C . ASP A 1 73 ? 13.733 12.760 2.066 1.00 40.03 73 ASP A C 1
ATOM 572 O O . ASP A 1 73 ? 13.043 13.006 1.074 1.00 40.03 73 ASP A O 1
ATOM 576 N N . ARG A 1 74 ? 13.363 13.056 3.299 1.00 50.81 74 ARG A N 1
ATOM 577 C CA . ARG A 1 74 ? 12.132 13.675 3.754 1.00 50.81 74 ARG A CA 1
ATOM 578 C C . ARG A 1 74 ? 12.075 15.134 3.290 1.00 50.81 74 ARG A C 1
ATOM 580 O O . ARG A 1 74 ? 12.072 16.020 4.137 1.00 50.81 74 ARG A O 1
ATOM 587 N N . ARG A 1 75 ? 12.085 15.411 1.980 1.00 48.09 75 ARG A N 1
ATOM 588 C CA . ARG A 1 75 ? 11.985 16.761 1.392 1.00 48.09 75 ARG A CA 1
ATOM 589 C C . ARG A 1 75 ? 11.836 16.705 -0.142 1.00 48.09 75 ARG A C 1
ATOM 591 O O . ARG A 1 75 ? 12.732 17.065 -0.890 1.00 48.09 75 ARG A O 1
ATOM 598 N N . GLY A 1 76 ? 10.664 16.295 -0.624 1.00 36.19 76 GLY A N 1
ATOM 599 C CA . GLY A 1 76 ? 10.370 16.218 -2.060 1.00 36.19 76 GLY A CA 1
ATOM 600 C C . GLY A 1 76 ? 8.920 16.554 -2.367 1.00 36.19 76 GLY A C 1
ATOM 601 O O . GLY A 1 76 ? 8.108 15.674 -2.589 1.00 36.19 76 GLY A O 1
ATOM 602 N N . ALA A 1 77 ? 8.603 17.842 -2.273 1.00 42.12 77 ALA A N 1
ATOM 603 C CA . ALA A 1 77 ? 7.418 18.529 -2.770 1.00 42.12 77 ALA A CA 1
ATOM 604 C C . ALA A 1 77 ? 6.399 17.713 -3.597 1.00 42.12 77 ALA A C 1
ATOM 606 O O . ALA A 1 77 ? 6.656 17.319 -4.732 1.00 42.12 77 ALA A O 1
ATOM 607 N N . ARG A 1 78 ? 5.157 17.696 -3.093 1.00 44.22 78 ARG A N 1
ATOM 608 C CA . ARG A 1 78 ? 3.964 17.900 -3.924 1.00 44.22 78 ARG A CA 1
ATOM 609 C C . ARG A 1 78 ? 4.256 19.010 -4.945 1.00 44.22 78 ARG A C 1
ATOM 611 O O . ARG A 1 78 ? 4.205 20.187 -4.592 1.00 44.22 78 ARG A O 1
ATOM 618 N N . GLN A 1 79 ? 4.535 18.658 -6.192 1.00 38.88 79 GLN A N 1
ATOM 619 C CA . GLN A 1 79 ? 4.257 19.548 -7.309 1.00 38.88 79 GLN A CA 1
ATOM 620 C C . GLN A 1 79 ? 2.984 19.058 -7.971 1.00 38.88 79 GLN A C 1
ATOM 622 O O . GLN A 1 79 ? 2.954 18.070 -8.696 1.00 38.88 79 GLN A O 1
ATOM 627 N N . SER A 1 80 ? 1.916 19.770 -7.629 1.00 40.31 80 SER A N 1
ATOM 628 C CA . SER A 1 80 ? 0.644 19.772 -8.320 1.00 40.31 80 SER A CA 1
ATOM 629 C C . SER A 1 80 ? 0.875 19.783 -9.828 1.00 40.31 80 SER A C 1
ATOM 631 O O . SER A 1 80 ? 1.419 20.748 -10.369 1.00 40.31 80 SER A O 1
ATOM 633 N N . LEU A 1 81 ? 0.431 18.722 -10.496 1.00 38.78 81 LEU A N 1
ATOM 634 C CA . LEU A 1 81 ? 0.231 18.706 -11.934 1.00 38.78 81 LEU A CA 1
ATOM 635 C C . LEU A 1 81 ? -0.862 19.743 -12.241 1.00 38.78 81 LEU A C 1
ATOM 637 O O . LEU A 1 81 ? -2.050 19.492 -12.043 1.00 38.78 81 LEU A O 1
ATOM 641 N N . ARG A 1 82 ? -0.451 20.956 -12.619 1.00 38.41 82 ARG A N 1
ATOM 642 C CA . ARG A 1 82 ? -1.343 21.943 -13.229 1.00 38.41 82 ARG A CA 1
ATOM 643 C C . ARG A 1 82 ? -1.520 21.536 -14.689 1.00 38.41 82 ARG A C 1
ATOM 645 O O . ARG A 1 82 ? -0.544 21.517 -15.436 1.00 38.41 82 ARG A O 1
ATOM 652 N N . ILE A 1 83 ? -2.752 21.165 -15.020 1.00 48.50 83 ILE A N 1
ATOM 653 C CA . ILE A 1 83 ? -3.298 21.138 -16.381 1.00 48.50 83 ILE A CA 1
ATOM 654 C C . ILE A 1 83 ? -3.388 22.581 -16.886 1.00 48.50 83 ILE A C 1
ATOM 656 O O . ILE A 1 83 ? -3.685 23.463 -16.040 1.00 48.50 83 ILE A O 1
#

Secondary structure (DSSP, 8-state):
----EEEEEEETTTTEEEEESSHHHHHHHHHHHS-TT-EEEEEEEETTEEEEEEEEEEEESS---TTS-----S---------

Foldseek 3Di:
DPWQKKKWKAFPQVRDIDIGSDPVVSLVCCQVPPAQAIKIWIWIDTVVGNVDTHTDDIDGGHNDPPVPDDPPDPDDDDPDPDD

pLDDT: mean 74.45, std 18.73, range [36.19, 91.88]

Sequence (83 aa):
MPATLMYVLTNETTGVDRRYDSLNGALDAVNDNVGNSDIWVVQESTRGRPEVLRWVAEGRGHARTYHDMPTLDRRGARQSLRI